Protein AF-A0AAU2B3M8-F1 (afdb_monomer_lite)

Sequence (130 aa):
MGVGSAQGLWGSGHFREAAGAAARAINAQAQAKLGRRDASEAKLLSDAFSTNAPTPGHPRLRLGADGGGDTFRNIHDGAGNLARGLFSAIRNPLAHEDEIELEENEALEYLAAFSILARWVDKATVEIST

pLDDT: mean 94.23, std 9.07, range [32.47, 98.5]

Radius of gyration: 15.53 Å; chains: 1; bounding box: 36×36×46 Å

Foldseek 3Di:
DDQDALVRCLVVQVLLSSLLNLLVVLLVLLCVLLVDDPDDQLVLLLQQLAPDAADASRKHFFLDDPPVDPVRHCVSNVLSVLRNCLVVVRNVCSVPPPPDDDDSVRSVVSSVSSVVSSVSSVNTDIGHDD

Structure (mmCIF, N/CA/C/O backbone):
data_AF-A0AAU2B3M8-F1
#
_entry.id   AF-A0AAU2B3M8-F1
#
loop_
_atom_site.group_PDB
_atom_site.id
_atom_site.type_symbol
_atom_site.label_atom_id
_atom_site.label_alt_id
_atom_site.label_comp_id
_atom_site.label_asym_id
_atom_site.label_entity_id
_atom_site.label_seq_id
_atom_site.pdbx_PDB_ins_code
_atom_site.Cartn_x
_atom_site.Cartn_y
_atom_site.Cartn_z
_atom_site.occupancy
_atom_site.B_iso_or_equiv
_atom_site.auth_seq_id
_atom_site.auth_comp_id
_atom_site.auth_asym_id
_atom_site.auth_atom_id
_atom_site.pdbx_PDB_model_num
ATOM 1 N N . MET A 1 1 ? -2.626 -21.529 -15.844 1.00 32.47 1 MET A N 1
ATOM 2 C CA . MET A 1 1 ? -1.344 -20.918 -16.247 1.00 32.47 1 MET A CA 1
ATOM 3 C C . MET A 1 1 ? -1.016 -19.872 -15.201 1.00 32.47 1 MET A C 1
ATOM 5 O O . MET A 1 1 ? -1.791 -18.939 -15.049 1.00 32.47 1 MET A O 1
ATOM 9 N N . GLY A 1 2 ? -0.016 -20.128 -14.358 1.00 44.97 2 GLY A N 1
ATOM 10 C CA . GLY A 1 2 ? 0.281 -19.264 -13.217 1.00 44.97 2 GLY A CA 1
ATOM 11 C C . GLY A 1 2 ? 0.935 -17.973 -13.689 1.00 44.97 2 GLY A C 1
ATOM 12 O O . GLY A 1 2 ? 1.947 -18.028 -14.379 1.00 44.97 2 GLY A O 1
ATOM 13 N N . VAL A 1 3 ? 0.364 -16.827 -13.320 1.00 52.66 3 VAL A N 1
ATOM 14 C CA . VAL A 1 3 ? 1.114 -15.567 -13.288 1.00 52.66 3 VAL A CA 1
ATOM 15 C C . VAL A 1 3 ? 2.364 -15.806 -12.441 1.00 52.66 3 VAL A C 1
ATOM 17 O O . VAL A 1 3 ? 2.250 -16.270 -11.305 1.00 52.66 3 VAL A O 1
ATOM 20 N N . GLY A 1 4 ? 3.549 -15.582 -13.014 1.00 62.56 4 GLY A N 1
ATOM 21 C CA . GLY A 1 4 ? 4.807 -15.732 -12.287 1.00 62.56 4 GLY A CA 1
ATOM 22 C C . GLY A 1 4 ? 4.781 -14.910 -10.998 1.00 62.56 4 GLY A C 1
ATOM 23 O O . GLY A 1 4 ? 4.170 -13.840 -10.945 1.00 62.56 4 GLY A O 1
ATOM 24 N N . SER A 1 5 ? 5.415 -15.410 -9.936 1.00 84.44 5 SER A N 1
ATOM 25 C CA . SER A 1 5 ? 5.625 -14.590 -8.741 1.00 84.44 5 SER A CA 1
ATOM 26 C C . SER A 1 5 ? 6.445 -13.352 -9.118 1.00 84.44 5 SER A C 1
ATOM 28 O O . SER A 1 5 ? 7.255 -13.411 -10.045 1.00 84.44 5 SER A O 1
ATOM 30 N N . ALA A 1 6 ? 6.275 -12.238 -8.396 1.00 90.12 6 ALA A N 1
ATOM 31 C CA . ALA A 1 6 ? 7.038 -11.012 -8.662 1.00 90.12 6 ALA A CA 1
ATOM 32 C C . ALA A 1 6 ? 8.555 -11.280 -8.729 1.00 90.12 6 ALA A C 1
ATOM 34 O O . ALA A 1 6 ? 9.238 -10.772 -9.609 1.00 90.12 6 ALA A O 1
ATOM 35 N N . GLN A 1 7 ? 9.060 -12.161 -7.861 1.00 91.25 7 GLN A N 1
ATOM 36 C CA . GLN A 1 7 ? 10.458 -12.594 -7.857 1.00 91.25 7 GLN A CA 1
ATOM 37 C C . GLN A 1 7 ? 10.853 -13.393 -9.109 1.00 91.25 7 GLN A C 1
ATOM 39 O O . GLN A 1 7 ? 11.949 -13.205 -9.629 1.00 91.25 7 GLN A O 1
ATOM 44 N N . GLY A 1 8 ? 9.986 -14.290 -9.590 1.00 93.25 8 GLY A N 1
ATOM 45 C CA . GLY A 1 8 ? 10.244 -15.050 -10.812 1.00 93.25 8 GLY A CA 1
ATOM 46 C C . GLY A 1 8 ? 10.327 -14.137 -12.033 1.00 93.25 8 GLY A C 1
ATOM 47 O O . GLY A 1 8 ? 11.281 -14.234 -12.793 1.00 93.25 8 GLY A O 1
ATOM 48 N N . LEU A 1 9 ? 9.371 -13.210 -12.158 1.00 95.31 9 LEU A N 1
ATOM 49 C CA . LEU A 1 9 ? 9.330 -12.209 -13.229 1.00 95.31 9 LEU A CA 1
ATOM 50 C C . LEU A 1 9 ? 10.571 -11.310 -13.208 1.00 95.31 9 LEU A C 1
ATOM 52 O O . LEU A 1 9 ? 11.195 -11.103 -14.248 1.00 95.31 9 LEU A O 1
ATOM 56 N N . TRP A 1 10 ? 10.976 -10.869 -12.013 1.00 95.88 10 TRP A N 1
ATOM 57 C CA . TRP A 1 10 ? 12.192 -10.085 -11.807 1.00 95.88 10 TRP A CA 1
ATOM 58 C C . TRP A 1 10 ? 13.438 -10.795 -12.335 1.00 95.88 10 TRP A C 1
ATOM 60 O O . TRP A 1 10 ? 14.181 -10.237 -13.134 1.00 95.88 10 TRP A O 1
ATOM 70 N N . GLY A 1 11 ? 13.652 -12.050 -11.925 1.00 95.44 11 GLY A N 1
ATOM 71 C CA . GLY A 1 11 ? 14.837 -12.818 -12.319 1.00 95.44 11 GLY A CA 1
ATOM 72 C C . GLY A 1 11 ? 14.945 -13.074 -13.826 1.00 95.44 11 GLY A C 1
ATOM 73 O O . GLY A 1 11 ? 16.030 -13.381 -14.311 1.00 95.44 11 GLY A O 1
ATOM 74 N N . SER A 1 12 ? 13.840 -12.940 -14.559 1.00 95.69 12 SER A N 1
ATOM 75 C CA . SER A 1 12 ? 13.773 -13.056 -16.020 1.00 95.69 12 SER A CA 1
ATOM 76 C C . SER A 1 12 ? 13.760 -11.716 -16.768 1.00 95.69 12 SER A C 1
ATOM 78 O O . SER A 1 12 ? 13.636 -11.724 -17.987 1.00 95.69 12 SER A O 1
ATOM 80 N N . GLY A 1 13 ? 13.875 -10.578 -16.075 1.00 95.06 13 GLY A N 1
ATOM 81 C CA . GLY A 1 13 ? 13.868 -9.246 -16.697 1.00 95.06 13 GLY A CA 1
ATOM 82 C C . GLY A 1 13 ? 12.478 -8.682 -17.024 1.00 95.06 13 GLY A C 1
ATOM 83 O O . GLY A 1 13 ? 12.378 -7.649 -17.672 1.00 95.06 13 GLY A O 1
ATOM 84 N N . HIS A 1 14 ? 11.395 -9.321 -16.568 1.00 95.69 14 HIS A N 1
ATOM 85 C CA . HIS A 1 14 ? 10.014 -8.851 -16.757 1.00 95.69 14 HIS A CA 1
ATOM 86 C C . HIS A 1 14 ? 9.634 -7.838 -15.668 1.00 95.69 14 HIS A C 1
ATOM 88 O O . HIS A 1 14 ? 8.837 -8.119 -14.765 1.00 95.69 14 HIS A O 1
ATOM 94 N N . PHE A 1 15 ? 10.290 -6.678 -15.686 1.00 96.75 15 PHE A N 1
ATOM 95 C CA . PHE A 1 15 ? 10.257 -5.708 -14.591 1.00 96.75 15 PHE A CA 1
ATOM 96 C C . PHE A 1 15 ? 8.884 -5.049 -14.391 1.00 96.75 15 PHE A C 1
ATOM 98 O O . PHE A 1 15 ? 8.411 -4.950 -13.251 1.00 96.75 15 PHE A O 1
ATOM 105 N N . ARG A 1 16 ? 8.192 -4.681 -15.479 1.00 96.31 16 ARG A N 1
ATOM 106 C CA . ARG A 1 16 ? 6.805 -4.182 -15.434 1.00 96.31 16 ARG A CA 1
ATOM 107 C C . ARG A 1 16 ? 5.876 -5.193 -14.780 1.00 96.31 16 ARG A C 1
ATOM 109 O O . ARG A 1 16 ? 5.120 -4.859 -13.863 1.00 96.31 16 ARG A O 1
ATOM 116 N N . GLU A 1 17 ? 5.931 -6.441 -15.223 1.00 95.38 17 GLU A N 1
ATOM 117 C CA . GLU A 1 17 ? 5.076 -7.498 -14.708 1.00 95.38 17 GLU A CA 1
ATOM 118 C C . GLU A 1 17 ? 5.419 -7.825 -13.256 1.00 95.38 17 GLU A C 1
ATOM 120 O O . GLU A 1 17 ? 4.504 -8.072 -12.469 1.00 95.38 17 GLU A O 1
ATOM 125 N N . ALA A 1 18 ? 6.698 -7.776 -12.873 1.00 96.12 18 ALA A N 1
ATOM 126 C CA . ALA A 1 18 ? 7.134 -7.955 -11.493 1.00 96.12 18 ALA A CA 1
ATOM 127 C C . ALA A 1 18 ? 6.544 -6.877 -10.568 1.00 96.12 18 ALA A C 1
ATOM 129 O O . ALA A 1 18 ? 5.943 -7.215 -9.541 1.00 96.12 18 ALA A O 1
ATOM 130 N N . ALA A 1 19 ? 6.633 -5.597 -10.949 1.00 96.56 19 ALA A N 1
ATOM 131 C CA . ALA A 1 19 ? 6.037 -4.488 -10.201 1.00 96.56 19 ALA A CA 1
ATOM 132 C C . ALA A 1 19 ? 4.504 -4.613 -10.123 1.00 96.56 19 ALA A C 1
ATOM 134 O O . ALA A 1 19 ? 3.909 -4.502 -9.045 1.00 96.56 19 ALA A O 1
ATOM 135 N N . GLY A 1 20 ? 3.852 -4.944 -11.243 1.00 96.00 20 GLY A N 1
ATOM 136 C CA . GLY A 1 20 ? 2.412 -5.194 -11.287 1.00 96.00 20 GLY A CA 1
ATOM 137 C C . GLY A 1 20 ? 1.981 -6.385 -10.420 1.00 96.00 20 GLY A C 1
ATOM 138 O O . GLY A 1 20 ? 0.953 -6.328 -9.740 1.00 96.00 20 GLY A O 1
ATOM 139 N N . ALA A 1 21 ? 2.757 -7.469 -10.403 1.00 95.69 21 ALA A N 1
ATOM 140 C CA . ALA A 1 21 ? 2.513 -8.634 -9.557 1.00 95.69 21 ALA A CA 1
ATOM 141 C C . ALA A 1 21 ? 2.659 -8.294 -8.067 1.00 95.69 21 ALA A C 1
ATOM 143 O O . ALA A 1 21 ? 1.807 -8.695 -7.270 1.00 95.69 21 ALA A O 1
ATOM 144 N N . ALA A 1 22 ? 3.670 -7.504 -7.692 1.00 96.06 22 ALA A N 1
ATOM 145 C CA . ALA A 1 22 ? 3.848 -7.030 -6.320 1.00 96.06 22 ALA A CA 1
ATOM 146 C C . ALA A 1 22 ? 2.654 -6.182 -5.851 1.00 96.06 22 ALA A C 1
ATOM 148 O O . ALA A 1 22 ? 2.090 -6.440 -4.786 1.00 96.06 22 ALA A O 1
ATOM 149 N N . ALA A 1 23 ? 2.195 -5.235 -6.674 1.00 96.56 23 ALA A N 1
ATOM 150 C CA . ALA A 1 23 ? 1.042 -4.400 -6.349 1.00 96.56 23 ALA A CA 1
ATOM 151 C C . ALA A 1 23 ? -0.242 -5.227 -6.130 1.00 96.56 23 ALA A C 1
ATOM 153 O O . ALA A 1 23 ? -0.988 -4.997 -5.173 1.00 96.56 23 ALA A O 1
ATOM 154 N N . ARG A 1 24 ? -0.484 -6.239 -6.979 1.00 96.00 24 ARG A N 1
ATOM 155 C CA . ARG A 1 24 ? -1.616 -7.174 -6.827 1.00 96.00 24 ARG A CA 1
ATOM 156 C C . ARG A 1 24 ? -1.506 -7.998 -5.543 1.00 96.00 24 ARG A C 1
ATOM 158 O O . ARG A 1 24 ? -2.510 -8.167 -4.852 1.00 96.00 24 ARG A O 1
ATOM 165 N N . ALA A 1 25 ? -0.309 -8.475 -5.205 1.00 96.19 25 ALA A N 1
ATOM 166 C CA . ALA A 1 25 ? -0.071 -9.239 -3.982 1.00 96.19 25 ALA A CA 1
ATOM 167 C C . ALA A 1 25 ? -0.350 -8.407 -2.718 1.00 96.19 25 ALA A C 1
ATOM 169 O O . ALA A 1 25 ? -1.002 -8.895 -1.797 1.00 96.19 25 ALA A O 1
ATOM 170 N N . ILE A 1 26 ? 0.056 -7.134 -2.699 1.00 97.00 26 ILE A N 1
ATOM 171 C CA . ILE A 1 26 ? -0.193 -6.223 -1.569 1.00 97.00 26 ILE A CA 1
ATOM 172 C C . ILE A 1 26 ? -1.684 -5.937 -1.405 1.00 97.00 26 ILE A C 1
ATOM 174 O O . ILE A 1 26 ? -2.197 -5.950 -0.286 1.00 97.00 26 ILE A O 1
ATOM 178 N N . ASN A 1 27 ? -2.410 -5.729 -2.506 1.00 97.12 27 ASN A N 1
ATOM 179 C CA . ASN A 1 27 ? -3.860 -5.598 -2.423 1.00 97.12 27 ASN A CA 1
ATOM 180 C C . ASN A 1 27 ? -4.507 -6.878 -1.875 1.00 97.12 27 ASN A C 1
ATOM 182 O O . ASN A 1 27 ? -5.343 -6.805 -0.980 1.00 97.12 27 ASN A O 1
ATOM 186 N N . ALA A 1 28 ? -4.092 -8.055 -2.351 1.00 97.06 28 ALA A N 1
ATOM 187 C CA . ALA A 1 28 ? -4.607 -9.324 -1.842 1.00 97.06 28 ALA A CA 1
ATOM 188 C C . ALA A 1 28 ? -4.331 -9.500 -0.336 1.00 97.06 28 ALA A C 1
ATOM 190 O O . ALA A 1 28 ? -5.217 -9.938 0.399 1.00 97.06 28 ALA A O 1
ATOM 191 N N . GLN A 1 29 ? -3.146 -9.101 0.136 1.00 97.62 29 GLN A N 1
ATOM 192 C CA . GLN A 1 29 ? -2.798 -9.069 1.558 1.00 97.62 29 GLN A CA 1
ATOM 193 C C . GLN A 1 29 ? -3.734 -8.136 2.342 1.00 97.62 29 GLN A C 1
ATOM 195 O O . GLN A 1 29 ? -4.278 -8.538 3.370 1.00 97.62 29 GLN A O 1
ATOM 200 N N . ALA A 1 30 ? -3.960 -6.914 1.851 1.00 98.12 30 ALA A N 1
ATOM 201 C CA . ALA A 1 30 ? -4.851 -5.951 2.492 1.00 98.12 30 ALA A CA 1
ATOM 202 C C . ALA A 1 30 ? -6.300 -6.455 2.546 1.00 98.12 30 ALA A C 1
ATOM 204 O O . ALA A 1 30 ? -6.928 -6.420 3.602 1.00 98.12 30 ALA A O 1
ATOM 205 N N . GLN A 1 31 ? -6.814 -6.985 1.436 1.00 98.38 31 GLN A N 1
ATOM 206 C CA . GLN A 1 31 ? -8.150 -7.574 1.346 1.00 98.38 31 GLN A CA 1
ATOM 207 C C . GLN A 1 31 ? -8.330 -8.741 2.318 1.00 98.38 31 GLN A C 1
ATOM 209 O O . GLN A 1 31 ? -9.349 -8.820 3.005 1.00 98.38 31 GLN A O 1
ATOM 214 N N . ALA A 1 32 ? -7.342 -9.638 2.400 1.00 98.25 32 ALA A N 1
ATOM 215 C CA . ALA A 1 32 ? -7.361 -10.751 3.342 1.00 98.25 32 ALA A CA 1
ATOM 216 C C . ALA A 1 32 ? -7.369 -10.253 4.793 1.00 98.25 32 ALA A C 1
ATOM 218 O O . ALA A 1 32 ? -8.163 -10.732 5.597 1.00 98.25 32 ALA A O 1
ATOM 219 N N . LYS A 1 33 ? -6.537 -9.255 5.105 1.00 98.12 33 LYS A N 1
ATOM 220 C CA . LYS A 1 33 ? -6.423 -8.685 6.449 1.00 98.12 33 LYS A CA 1
ATOM 221 C C . LYS A 1 33 ? -7.676 -7.925 6.892 1.00 98.12 33 LYS A C 1
ATOM 223 O O . LYS A 1 33 ? -8.039 -7.979 8.060 1.00 98.12 33 LYS A O 1
ATOM 228 N N . LEU A 1 34 ? -8.335 -7.236 5.965 1.00 98.19 34 LEU A N 1
ATOM 229 C CA . LEU A 1 34 ? -9.552 -6.460 6.220 1.00 98.19 34 LEU A CA 1
ATOM 230 C C . LEU A 1 34 ? -10.834 -7.289 6.089 1.00 98.19 34 LEU A C 1
ATOM 232 O O . LEU A 1 34 ? -11.901 -6.814 6.461 1.00 98.19 34 LEU A O 1
ATOM 236 N N . GLY A 1 35 ? -10.762 -8.489 5.508 1.00 97.56 35 GLY 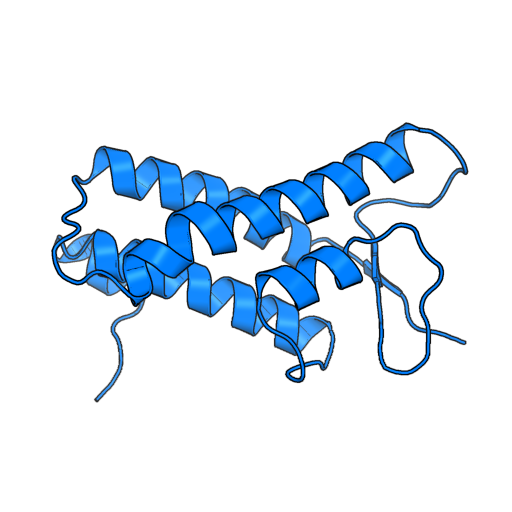A N 1
ATOM 237 C CA . GLY A 1 35 ? -11.950 -9.267 5.154 1.00 97.56 35 GLY A CA 1
ATOM 238 C C . GLY A 1 35 ? -12.829 -8.587 4.096 1.00 97.56 35 GLY A C 1
ATOM 239 O O . GLY A 1 35 ? -14.031 -8.829 4.056 1.00 97.56 35 GLY A O 1
ATOM 240 N N . ARG A 1 36 ? -12.251 -7.732 3.240 1.00 97.12 36 ARG A N 1
ATOM 241 C CA . ARG A 1 36 ? -12.982 -6.903 2.267 1.00 97.12 36 ARG A CA 1
ATOM 242 C C . ARG A 1 36 ? -12.498 -7.107 0.844 1.00 97.12 36 ARG A C 1
ATOM 244 O O . ARG A 1 36 ? -11.301 -7.207 0.609 1.00 97.12 36 ARG A O 1
ATOM 251 N N . ARG A 1 37 ? -13.432 -7.123 -0.111 1.00 96.94 37 ARG A N 1
ATOM 252 C CA . ARG A 1 37 ? -13.168 -7.224 -1.566 1.00 96.94 37 ARG A CA 1
ATOM 253 C C . ARG A 1 37 ? -14.125 -6.375 -2.412 1.00 96.94 37 ARG A C 1
ATOM 255 O O . ARG A 1 37 ? -14.201 -6.540 -3.621 1.00 96.94 37 ARG A O 1
ATOM 262 N N . ASP A 1 38 ? -14.868 -5.487 -1.769 1.00 96.12 38 ASP A N 1
ATOM 263 C CA . ASP A 1 38 ? -15.978 -4.706 -2.323 1.00 96.12 38 ASP A CA 1
ATOM 264 C C . ASP A 1 38 ? -15.553 -3.332 -2.874 1.00 96.12 38 ASP A C 1
ATOM 266 O O . ASP A 1 38 ? -16.384 -2.562 -3.352 1.00 96.12 38 ASP A O 1
ATOM 270 N N . ALA A 1 39 ? -14.259 -3.006 -2.815 1.00 95.44 39 ALA A N 1
ATOM 271 C CA . ALA A 1 39 ? -13.715 -1.725 -3.245 1.00 95.44 39 ALA A CA 1
ATOM 272 C C . ALA A 1 39 ? -12.448 -1.898 -4.094 1.00 95.44 39 ALA A C 1
ATOM 274 O O . ALA A 1 39 ? -11.711 -2.875 -3.945 1.00 95.44 39 ALA A O 1
ATOM 275 N N . SER A 1 40 ? -12.184 -0.911 -4.958 1.00 93.94 40 SER A N 1
ATOM 276 C CA . SER A 1 40 ? -10.899 -0.790 -5.653 1.00 93.94 40 SER A CA 1
ATOM 277 C C . SER A 1 40 ? -9.759 -0.591 -4.658 1.00 93.94 40 SER A C 1
ATOM 279 O O . SER A 1 40 ? -9.978 -0.112 -3.547 1.00 93.94 40 SER A O 1
ATOM 281 N N . GLU A 1 41 ? -8.533 -0.907 -5.060 1.00 94.81 41 GLU A N 1
ATOM 282 C CA . GLU A 1 41 ? -7.356 -0.914 -4.185 1.00 94.81 41 GLU A CA 1
ATOM 283 C C . GLU A 1 41 ? -7.117 0.442 -3.519 1.00 94.81 41 GLU A C 1
ATOM 285 O O . GLU A 1 41 ? -6.961 0.530 -2.300 1.00 94.81 41 GLU A O 1
ATOM 290 N N . ALA A 1 42 ? -7.174 1.512 -4.318 1.00 93.06 42 ALA A N 1
ATOM 291 C CA . ALA A 1 42 ? -7.034 2.876 -3.827 1.00 93.06 42 ALA A CA 1
ATOM 292 C C . ALA A 1 42 ? -8.133 3.221 -2.810 1.00 93.06 42 ALA A C 1
ATOM 294 O O . ALA A 1 42 ? -7.839 3.748 -1.741 1.00 93.06 42 ALA A O 1
ATOM 295 N N . LYS A 1 43 ? -9.398 2.888 -3.105 1.00 95.44 43 LYS A N 1
ATOM 296 C CA . LYS A 1 43 ? -10.522 3.191 -2.207 1.00 95.44 43 LYS A CA 1
ATOM 297 C C . LYS A 1 43 ? -10.462 2.361 -0.925 1.00 95.44 43 LYS A C 1
ATOM 299 O O . LYS A 1 43 ? -10.695 2.906 0.149 1.00 95.44 43 LYS A O 1
ATOM 304 N N . LEU A 1 44 ? -10.131 1.075 -1.037 1.00 98.00 44 LEU A N 1
ATOM 305 C CA . LEU A 1 44 ? -10.001 0.152 0.086 1.00 98.00 44 LEU A CA 1
ATOM 306 C C . LEU A 1 44 ? -8.937 0.636 1.067 1.00 98.00 44 LEU A C 1
ATOM 308 O O . LEU A 1 44 ? -9.216 0.750 2.254 1.00 98.00 44 LEU A O 1
ATOM 312 N N . LEU A 1 45 ? -7.731 0.937 0.582 1.00 97.56 45 LEU A N 1
ATOM 313 C CA . LEU A 1 45 ? -6.617 1.304 1.453 1.00 97.56 45 LEU A CA 1
ATOM 314 C C . LEU A 1 45 ? -6.737 2.729 1.998 1.00 97.56 45 LEU A C 1
ATOM 316 O O . LEU A 1 45 ? -6.381 2.947 3.153 1.00 97.56 45 LEU A O 1
ATOM 320 N N . SER A 1 46 ? -7.285 3.684 1.236 1.00 96.31 46 SER A N 1
ATOM 321 C CA . SER A 1 46 ? -7.582 5.018 1.779 1.00 96.31 46 SER A CA 1
ATOM 322 C C . SER A 1 46 ? -8.639 4.971 2.889 1.00 96.31 46 SER A C 1
ATOM 324 O O . SER A 1 46 ? -8.487 5.652 3.898 1.00 96.31 46 SER A O 1
ATOM 326 N N . ASP A 1 47 ? -9.687 4.154 2.742 1.00 97.75 47 ASP A N 1
ATOM 327 C CA . ASP A 1 47 ? -10.696 3.953 3.792 1.00 97.75 47 ASP A CA 1
ATOM 328 C C . ASP A 1 47 ? -10.128 3.182 4.994 1.00 97.75 47 ASP A C 1
ATOM 330 O O . ASP A 1 47 ? -10.385 3.530 6.147 1.00 97.75 47 ASP A O 1
ATOM 334 N N . ALA A 1 48 ? -9.308 2.162 4.740 1.00 98.44 48 ALA A N 1
ATOM 335 C CA . ALA A 1 48 ? -8.704 1.356 5.790 1.00 98.44 48 ALA A CA 1
ATOM 336 C C . ALA A 1 48 ? -7.718 2.161 6.648 1.00 98.44 48 ALA A C 1
ATOM 338 O O . ALA A 1 48 ? -7.735 2.025 7.866 1.00 98.44 48 ALA A O 1
ATOM 339 N N . PHE A 1 49 ? -6.889 3.024 6.055 1.00 98.44 49 PHE A N 1
ATOM 340 C CA . PHE A 1 49 ? -5.967 3.873 6.817 1.00 98.44 49 PHE A CA 1
ATOM 341 C C . PHE A 1 49 ? -6.617 5.129 7.407 1.00 98.44 49 PHE A C 1
ATOM 343 O O . PHE A 1 49 ? -5.946 5.848 8.133 1.00 98.44 49 PHE A O 1
ATOM 350 N N . SER A 1 50 ? -7.897 5.409 7.148 1.00 96.81 50 SER A N 1
ATOM 351 C CA . SER A 1 50 ? -8.569 6.589 7.702 1.00 96.81 50 SER A CA 1
ATOM 352 C C . SER A 1 50 ? -8.530 6.627 9.236 1.00 96.81 50 SER A C 1
ATOM 354 O O . SER A 1 50 ? -8.699 5.612 9.913 1.00 96.81 50 SER A O 1
ATOM 356 N N . THR A 1 51 ? -8.390 7.826 9.803 1.00 95.88 51 THR A N 1
ATOM 357 C CA . THR A 1 51 ? -8.505 8.070 11.251 1.00 95.88 51 THR A CA 1
ATOM 358 C C . THR A 1 51 ? -9.936 8.015 11.781 1.00 95.88 51 THR A C 1
ATOM 360 O O . THR A 1 51 ? -10.129 7.959 12.991 1.00 95.88 51 THR A O 1
ATOM 363 N N . ASN A 1 52 ? -10.940 7.945 10.904 1.00 95.25 52 ASN A N 1
ATOM 364 C CA . ASN A 1 52 ? -12.333 7.770 11.300 1.00 95.25 52 ASN A CA 1
ATOM 365 C C . ASN A 1 52 ? -12.521 6.502 12.147 1.00 95.25 52 ASN A C 1
ATOM 367 O O . ASN A 1 52 ? -11.829 5.494 11.954 1.00 95.25 52 ASN A O 1
ATOM 371 N N . ALA A 1 53 ? -13.518 6.524 13.032 1.00 95.31 53 ALA A N 1
ATOM 372 C CA . ALA A 1 53 ? -13.947 5.326 13.743 1.00 95.31 53 ALA A CA 1
ATOM 373 C C . ALA A 1 53 ? -14.320 4.206 12.741 1.00 95.31 53 ALA A C 1
ATOM 375 O O . ALA A 1 53 ? -14.811 4.497 11.635 1.00 95.31 53 ALA A O 1
ATOM 376 N N . PRO A 1 54 ? -14.061 2.930 13.071 1.00 97.44 54 PRO A N 1
ATOM 377 C CA . PRO A 1 54 ? -14.535 1.821 12.256 1.00 97.44 54 PRO A CA 1
ATOM 378 C C . PRO A 1 54 ? -16.068 1.803 12.230 1.00 97.44 54 PRO A C 1
ATOM 380 O O . PRO A 1 54 ? -16.731 2.090 13.227 1.00 97.44 54 PRO A O 1
ATOM 383 N N . THR A 1 55 ? -16.637 1.449 11.083 1.00 97.44 55 THR A N 1
ATOM 384 C CA . THR A 1 55 ? -18.083 1.227 10.917 1.00 97.44 55 THR A CA 1
ATOM 385 C C . THR A 1 55 ? -18.326 -0.209 10.440 1.00 97.44 55 THR A C 1
ATOM 387 O O . THR A 1 55 ? -17.377 -0.857 9.986 1.00 97.44 55 THR A O 1
ATOM 390 N N . PRO A 1 56 ? -19.555 -0.753 10.539 1.00 96.81 56 PRO A N 1
ATOM 391 C CA . PRO A 1 56 ? -19.829 -2.123 10.109 1.00 96.81 56 PRO A CA 1
ATOM 392 C C . PRO A 1 56 ? -19.385 -2.370 8.664 1.00 96.81 56 PRO A C 1
ATOM 394 O O . PRO A 1 56 ? -19.773 -1.640 7.756 1.00 96.81 56 PRO A O 1
ATOM 397 N N . GLY A 1 57 ? -18.547 -3.388 8.457 1.00 96.19 57 GLY A N 1
ATOM 398 C CA . GLY A 1 57 ? -17.969 -3.703 7.145 1.00 96.19 57 GLY A CA 1
ATOM 399 C C . GLY A 1 57 ? -16.803 -2.806 6.711 1.00 96.19 57 GLY A C 1
ATOM 400 O O . GLY A 1 57 ? -16.281 -3.003 5.622 1.00 96.19 57 GLY A O 1
ATOM 401 N N . HIS A 1 58 ? -16.356 -1.866 7.549 1.00 97.75 58 HIS A N 1
ATOM 402 C CA . HIS A 1 58 ? -15.254 -0.936 7.283 1.00 97.75 58 HIS A CA 1
ATOM 403 C C . HIS A 1 58 ? -14.239 -0.920 8.446 1.00 97.75 58 HIS A C 1
ATOM 405 O O . HIS A 1 58 ? -14.181 0.047 9.215 1.00 97.75 58 HIS A O 1
ATOM 411 N N . PRO A 1 59 ? -13.438 -1.992 8.601 1.00 98.25 59 PRO A N 1
ATOM 412 C CA . PRO A 1 59 ? -12.346 -2.015 9.564 1.00 98.25 59 PRO A CA 1
ATOM 413 C C . PRO A 1 59 ? -11.242 -1.007 9.225 1.00 98.25 59 PRO A C 1
ATOM 415 O O . PRO A 1 59 ? -11.065 -0.621 8.066 1.00 98.25 59 PRO A O 1
ATOM 418 N N . ARG A 1 60 ? -10.462 -0.625 10.241 1.00 98.25 60 ARG A N 1
ATOM 419 C CA . ARG A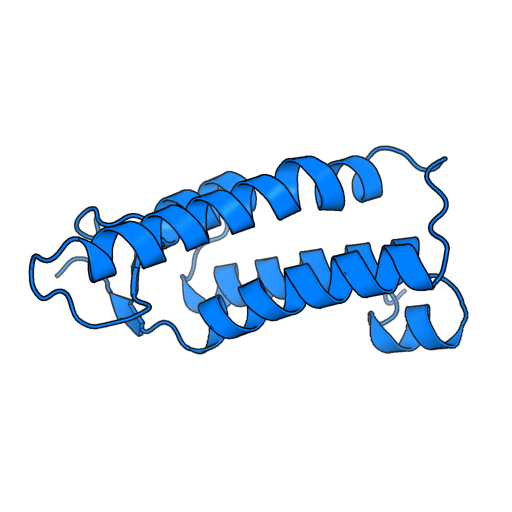 1 60 ? -9.315 0.285 10.117 1.00 98.25 60 ARG A CA 1
ATOM 420 C C . ARG A 1 60 ? -7.993 -0.442 10.315 1.00 98.25 60 ARG A C 1
ATOM 422 O O . ARG A 1 60 ? -7.888 -1.345 11.138 1.00 98.25 60 ARG A O 1
ATOM 429 N N . LEU A 1 61 ? -6.977 -0.011 9.577 1.00 98.50 61 LEU A N 1
ATOM 430 C CA . LEU A 1 61 ? -5.578 -0.361 9.780 1.00 98.50 61 LEU A CA 1
ATOM 431 C C . LEU A 1 61 ? -4.931 0.718 10.644 1.00 98.50 61 LEU A C 1
ATOM 433 O O . LEU A 1 61 ? -4.764 1.854 10.200 1.00 98.50 61 LEU A O 1
ATOM 437 N N . ARG A 1 62 ? -4.546 0.350 11.868 1.00 97.88 62 ARG A N 1
ATOM 438 C CA . ARG A 1 62 ? -3.882 1.236 12.825 1.00 97.88 62 ARG A CA 1
ATOM 439 C C . ARG A 1 62 ? -2.374 1.016 12.854 1.00 97.88 62 ARG A C 1
ATOM 441 O O . ARG A 1 62 ? -1.914 -0.050 13.251 1.00 97.88 62 ARG A O 1
ATOM 448 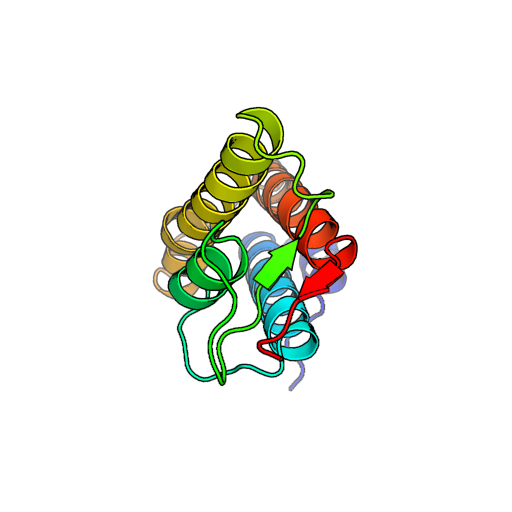N N . LEU A 1 63 ? -1.601 2.030 12.465 1.00 97.06 63 LEU A N 1
ATOM 449 C CA . LEU A 1 63 ? -0.127 2.025 12.466 1.00 97.06 63 LEU A CA 1
ATOM 450 C C . LEU A 1 63 ? 0.496 2.430 13.812 1.00 97.06 63 LEU A C 1
ATOM 452 O O . LEU A 1 63 ? 1.714 2.396 13.970 1.00 97.06 63 LEU A O 1
ATOM 456 N N . GLY A 1 64 ? -0.334 2.805 14.780 1.00 93.94 64 GLY A N 1
ATOM 457 C CA . GLY A 1 64 ? 0.053 3.173 16.135 1.00 93.94 64 GLY A CA 1
ATOM 458 C C . GLY A 1 64 ? -1.187 3.374 17.003 1.00 93.94 64 GLY A C 1
ATOM 459 O O . GLY A 1 64 ? -2.307 3.360 16.492 1.00 93.94 64 GLY A O 1
ATOM 460 N N . ALA A 1 65 ? -0.984 3.551 18.307 1.00 91.00 65 ALA A N 1
ATOM 461 C CA . ALA A 1 65 ? -2.070 3.863 19.230 1.00 91.00 65 ALA A CA 1
ATOM 462 C C . ALA A 1 65 ? -2.612 5.279 18.982 1.00 91.00 65 ALA A C 1
ATOM 464 O O . ALA A 1 65 ? -1.842 6.201 18.695 1.00 91.00 65 ALA A O 1
ATOM 465 N N . ASP A 1 66 ? -3.926 5.446 19.126 1.00 89.62 66 ASP A N 1
ATOM 466 C CA . ASP A 1 66 ? -4.547 6.765 19.093 1.00 89.62 66 ASP A CA 1
ATOM 467 C C . ASP A 1 66 ? -4.319 7.481 20.431 1.00 89.62 66 ASP A C 1
ATOM 469 O O . ASP A 1 66 ? -4.902 7.138 21.458 1.00 89.62 66 ASP A O 1
ATOM 473 N N . GLY A 1 67 ? -3.409 8.453 20.414 1.00 86.62 67 GLY A N 1
ATOM 474 C CA . GLY A 1 67 ? -3.144 9.351 21.538 1.00 86.62 67 GLY A CA 1
ATOM 475 C C . GLY A 1 67 ? -3.798 10.726 21.387 1.00 86.62 67 GLY A C 1
ATOM 476 O O . GLY A 1 67 ? -3.422 11.639 22.117 1.00 86.62 67 GLY A O 1
ATOM 477 N N . GLY A 1 68 ? -4.687 10.920 20.403 1.00 85.38 68 GLY A N 1
ATOM 478 C CA . GLY A 1 68 ? -5.321 12.210 20.101 1.00 85.38 68 GLY A CA 1
ATOM 479 C C . GLY A 1 68 ? -4.389 13.267 19.490 1.00 85.38 68 GLY A C 1
ATOM 480 O O . GLY A 1 68 ? -4.766 14.431 19.384 1.00 85.38 68 GLY A O 1
ATOM 481 N N . GLY A 1 69 ? -3.165 12.889 19.109 1.00 90.56 69 GLY A N 1
ATOM 482 C CA . GLY A 1 69 ? -2.140 13.801 18.596 1.00 90.56 69 GLY A CA 1
ATOM 483 C C . GLY A 1 69 ? -1.986 13.787 17.072 1.00 90.56 69 GLY A C 1
ATOM 484 O O . GLY A 1 69 ? -2.316 12.811 16.395 1.00 90.56 69 GLY A O 1
ATOM 485 N N . ASP A 1 70 ? -1.379 14.848 16.535 1.00 94.62 70 ASP A N 1
ATOM 486 C CA . ASP A 1 70 ? -1.129 15.012 15.095 1.00 94.62 70 ASP A CA 1
ATOM 487 C C . ASP A 1 70 ? -0.306 13.873 14.484 1.00 94.62 70 ASP A C 1
ATOM 489 O O . ASP A 1 70 ? -0.515 13.519 13.328 1.00 94.62 70 ASP A O 1
ATOM 493 N N . THR A 1 71 ? 0.598 13.255 15.248 1.00 93.88 71 THR A N 1
ATOM 494 C CA . THR A 1 71 ? 1.415 12.128 14.772 1.00 93.88 71 THR A CA 1
ATOM 495 C C . THR A 1 71 ? 0.563 10.941 14.337 1.00 93.88 71 THR A C 1
ATOM 497 O O . THR A 1 71 ? 0.822 10.366 13.280 1.00 93.88 71 THR A O 1
ATOM 500 N N . PHE A 1 72 ? -0.466 10.586 15.118 1.00 95.25 72 PHE A N 1
ATOM 501 C CA . PHE A 1 72 ? -1.386 9.511 14.748 1.00 95.25 72 PHE A CA 1
ATOM 502 C C . PHE A 1 72 ? -2.066 9.862 13.428 1.00 95.25 72 PHE A C 1
ATOM 504 O O . PHE A 1 72 ? -1.994 9.089 12.475 1.00 95.25 72 PHE A O 1
ATOM 511 N N . ARG A 1 73 ? -2.636 11.065 13.335 1.00 95.94 73 ARG A N 1
ATOM 512 C CA . ARG A 1 73 ? -3.361 11.504 12.144 1.00 95.94 73 ARG A CA 1
ATOM 513 C C . ARG A 1 73 ? -2.470 11.553 10.900 1.00 95.94 73 ARG A C 1
ATOM 515 O O . ARG A 1 73 ? -2.801 10.945 9.891 1.00 95.94 73 ARG A O 1
ATOM 522 N N . ASN A 1 74 ? -1.289 12.160 11.003 1.00 96.81 74 ASN A N 1
ATOM 523 C CA . ASN A 1 74 ? -0.360 12.335 9.887 1.00 96.81 74 ASN A CA 1
ATOM 524 C C . ASN A 1 74 ? 0.168 11.005 9.329 1.00 96.81 74 ASN A C 1
ATOM 526 O O . ASN A 1 74 ? 0.288 10.862 8.114 1.00 96.81 74 ASN A O 1
ATOM 530 N N . ILE A 1 75 ? 0.481 10.027 10.188 1.00 96.88 75 ILE A N 1
ATOM 531 C CA . ILE A 1 75 ? 0.967 8.713 9.732 1.00 96.88 75 ILE A CA 1
ATOM 532 C C . ILE A 1 75 ? -0.127 7.972 8.954 1.00 96.88 75 ILE A C 1
ATOM 534 O O . ILE A 1 75 ? 0.151 7.370 7.919 1.00 96.88 75 ILE A O 1
ATOM 538 N N . HIS A 1 76 ? -1.368 8.039 9.431 1.00 98.00 76 HIS A N 1
ATOM 539 C CA . HIS A 1 76 ? -2.519 7.383 8.815 1.00 98.00 76 HIS A CA 1
ATOM 540 C C . HIS A 1 76 ? -2.942 8.062 7.508 1.00 98.00 76 HIS A C 1
ATOM 542 O O . HIS A 1 76 ? -3.057 7.397 6.477 1.00 98.00 76 HIS A O 1
ATOM 548 N N . ASP A 1 77 ? -3.060 9.391 7.513 1.00 96.81 77 ASP A N 1
ATOM 549 C CA . ASP A 1 77 ? -3.361 10.177 6.315 1.00 96.81 77 ASP A CA 1
ATOM 550 C C . ASP A 1 77 ? -2.264 9.986 5.255 1.00 96.81 77 ASP A C 1
ATOM 552 O O . ASP A 1 77 ? -2.550 9.747 4.080 1.00 96.81 77 ASP A O 1
ATOM 556 N N . GLY A 1 78 ? -0.993 10.015 5.670 1.00 97.75 78 GLY A N 1
ATOM 557 C CA . GLY A 1 78 ? 0.155 9.747 4.806 1.00 97.75 78 GLY A CA 1
ATOM 558 C C . GLY A 1 78 ? 0.129 8.341 4.205 1.00 97.75 78 GLY A C 1
ATOM 559 O O . GLY A 1 78 ? 0.351 8.191 3.004 1.00 97.75 78 GLY A O 1
ATOM 560 N N . ALA A 1 79 ? -0.200 7.318 4.998 1.00 98.12 79 ALA A N 1
ATOM 561 C CA . ALA A 1 79 ? -0.324 5.947 4.512 1.00 98.12 79 ALA A CA 1
ATOM 562 C C . ALA A 1 79 ? -1.457 5.790 3.489 1.00 98.12 79 ALA A C 1
ATOM 564 O O . ALA A 1 79 ? -1.252 5.193 2.429 1.00 98.12 79 ALA A O 1
ATOM 565 N N . GLY A 1 80 ? -2.623 6.381 3.762 1.00 98.06 80 GLY A N 1
ATOM 566 C CA . GLY A 1 80 ? -3.749 6.402 2.831 1.00 98.06 80 GLY A CA 1
ATOM 567 C C . GLY A 1 80 ? -3.428 7.134 1.524 1.00 98.06 80 GLY A C 1
ATOM 568 O O . GLY A 1 80 ? -3.785 6.649 0.447 1.00 98.06 80 GLY A O 1
ATOM 569 N N . ASN A 1 81 ? -2.714 8.262 1.601 1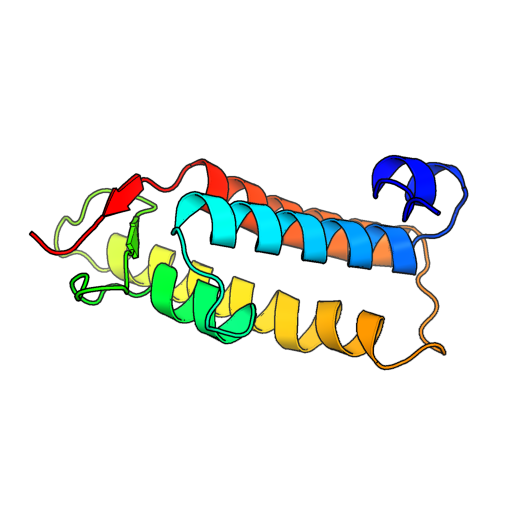.00 97.94 81 ASN A N 1
ATOM 570 C CA . ASN A 1 81 ? -2.281 9.041 0.439 1.00 97.94 81 ASN A CA 1
ATOM 571 C C . ASN A 1 81 ? -1.223 8.310 -0.392 1.00 97.94 81 ASN A C 1
ATOM 573 O O . ASN A 1 81 ? -1.347 8.267 -1.617 1.00 97.94 81 ASN A O 1
ATOM 577 N N . LEU A 1 82 ? -0.224 7.696 0.253 1.00 97.88 82 LEU A N 1
ATOM 578 C CA . LEU A 1 82 ? 0.771 6.877 -0.438 1.00 97.88 82 LEU A CA 1
ATOM 579 C C . LEU A 1 82 ? 0.086 5.714 -1.153 1.00 97.88 82 LEU A C 1
ATOM 581 O O . LEU A 1 82 ? 0.309 5.523 -2.343 1.00 97.88 82 LEU A O 1
ATOM 585 N N . ALA A 1 83 ? -0.789 4.975 -0.464 1.00 98.06 83 ALA A N 1
ATOM 586 C CA . ALA A 1 83 ? -1.519 3.867 -1.070 1.00 98.06 83 ALA A CA 1
ATOM 587 C C . ALA A 1 83 ? -2.318 4.327 -2.295 1.00 98.06 83 ALA A C 1
ATOM 589 O O . ALA A 1 83 ? -2.204 3.732 -3.366 1.00 98.06 83 ALA A O 1
ATOM 590 N N . ARG A 1 84 ? -3.070 5.426 -2.166 1.00 97.19 84 ARG A N 1
ATOM 591 C CA . ARG A 1 84 ? -3.809 6.008 -3.287 1.00 97.19 84 ARG A CA 1
ATOM 592 C C . ARG A 1 84 ? -2.884 6.318 -4.459 1.00 97.19 84 ARG A C 1
ATOM 594 O O . ARG A 1 84 ? -3.186 5.870 -5.558 1.00 97.19 84 ARG A O 1
ATOM 601 N N . GLY A 1 85 ? -1.775 7.019 -4.215 1.00 97.50 85 GLY A N 1
ATOM 602 C CA . GLY A 1 85 ? -0.797 7.394 -5.237 1.00 97.50 85 GLY A CA 1
ATOM 603 C C . GLY A 1 85 ? -0.167 6.188 -5.933 1.00 97.50 85 GLY A C 1
ATOM 604 O O . GLY A 1 85 ? -0.171 6.130 -7.158 1.00 97.50 85 GLY A O 1
ATOM 605 N N . LEU A 1 86 ? 0.290 5.186 -5.176 1.00 97.88 86 LEU A N 1
ATOM 606 C CA . LEU A 1 86 ? 0.885 3.967 -5.735 1.00 97.88 86 LEU A CA 1
ATOM 607 C C . LEU A 1 86 ? -0.100 3.210 -6.629 1.00 97.88 86 LEU A C 1
ATOM 609 O O . LEU A 1 86 ? 0.263 2.753 -7.712 1.00 97.88 86 LEU A O 1
ATOM 613 N N . PHE A 1 87 ? -1.364 3.094 -6.220 1.00 97.31 87 PHE A N 1
ATOM 614 C CA . PHE A 1 87 ? -2.348 2.414 -7.054 1.00 97.31 87 PHE A CA 1
ATOM 615 C C . PHE A 1 87 ? -2.782 3.256 -8.256 1.00 97.31 87 PHE A C 1
ATOM 617 O O . PHE A 1 87 ? -2.864 2.723 -9.359 1.00 97.31 87 PHE A O 1
ATOM 624 N N . SER A 1 88 ? -3.024 4.557 -8.079 1.00 95.69 88 SER A N 1
ATOM 625 C CA . SER A 1 88 ? -3.523 5.414 -9.157 1.00 95.69 88 SER A CA 1
ATOM 626 C C . SER A 1 88 ? -2.468 5.777 -10.195 1.00 95.69 88 SER A C 1
ATOM 628 O O . SER A 1 88 ? -2.801 5.828 -11.371 1.00 95.69 88 SER A O 1
ATOM 630 N N . ALA A 1 89 ? -1.234 6.057 -9.768 1.00 95.19 89 ALA A N 1
ATOM 631 C CA . ALA A 1 89 ? -0.184 6.597 -10.631 1.00 95.19 89 ALA A CA 1
ATOM 632 C C . ALA A 1 89 ? 0.825 5.544 -11.103 1.00 95.19 89 ALA A C 1
ATOM 634 O O . ALA A 1 89 ? 1.528 5.802 -12.067 1.00 95.19 89 ALA A O 1
ATOM 635 N N . ILE A 1 90 ? 0.897 4.377 -10.451 1.00 95.44 90 ILE A N 1
ATOM 636 C CA . ILE A 1 90 ? 1.854 3.323 -10.823 1.00 95.44 90 ILE A CA 1
ATOM 637 C C . ILE A 1 90 ? 1.111 2.063 -11.251 1.00 95.44 90 ILE A C 1
ATOM 639 O O . ILE A 1 90 ? 1.105 1.711 -12.425 1.00 95.44 90 ILE A O 1
ATOM 643 N N . ARG A 1 91 ? 0.418 1.386 -10.326 1.00 95.62 91 ARG A N 1
ATOM 644 C CA . ARG A 1 91 ? -0.225 0.098 -10.638 1.00 95.62 91 ARG A CA 1
ATOM 645 C C . ARG A 1 91 ? -1.228 0.219 -11.782 1.00 95.62 91 ARG A C 1
ATOM 647 O O . ARG A 1 91 ? -1.275 -0.677 -12.616 1.00 95.62 91 ARG A O 1
ATOM 654 N N . ASN A 1 92 ? -2.065 1.259 -11.788 1.00 94.50 92 ASN A N 1
ATOM 655 C CA . ASN A 1 92 ? -3.109 1.411 -12.800 1.00 94.50 92 ASN A CA 1
ATOM 656 C C . ASN A 1 92 ? -2.535 1.628 -14.209 1.00 94.50 92 ASN A C 1
ATOM 658 O O . ASN A 1 92 ? -2.915 0.843 -15.074 1.00 94.50 92 ASN A O 1
ATOM 662 N N . PRO A 1 93 ? -1.603 2.570 -14.453 1.00 94.88 93 PRO A N 1
ATOM 663 C CA . PRO A 1 93 ? -0.913 2.655 -15.742 1.00 94.88 93 PRO A CA 1
ATOM 664 C C . PRO A 1 93 ? -0.270 1.329 -16.157 1.00 94.88 93 PRO A C 1
ATOM 666 O O . PRO A 1 93 ? -0.586 0.814 -17.224 1.00 94.88 93 PRO A O 1
ATOM 669 N N . LEU A 1 94 ? 0.490 0.675 -15.264 1.00 94.31 94 LEU A N 1
ATOM 670 C CA . LEU A 1 94 ? 1.096 -0.636 -15.549 1.00 94.31 94 LEU A CA 1
ATOM 671 C C . LEU A 1 94 ? 0.078 -1.753 -15.841 1.00 94.31 94 LEU A C 1
ATOM 673 O O . LEU A 1 94 ? 0.463 -2.809 -16.329 1.00 94.31 94 LEU A O 1
ATOM 677 N N . ALA A 1 95 ? -1.198 -1.581 -15.494 1.00 91.81 95 ALA A N 1
ATOM 678 C CA . ALA A 1 95 ? -2.251 -2.559 -15.755 1.00 91.81 95 ALA A CA 1
ATOM 679 C C . ALA A 1 95 ? -3.100 -2.235 -16.994 1.00 91.81 95 ALA A C 1
ATOM 681 O O . ALA A 1 95 ? -3.810 -3.121 -17.465 1.00 91.81 95 ALA A O 1
ATOM 682 N N . HIS A 1 96 ? -3.080 -0.989 -17.470 1.00 90.75 96 HIS A N 1
ATOM 683 C CA . HIS A 1 96 ? -3.938 -0.509 -18.557 1.00 90.75 96 HIS A CA 1
ATOM 684 C C . HIS A 1 96 ? -3.166 -0.154 -19.829 1.00 90.75 96 HIS A C 1
ATOM 686 O O . HIS A 1 96 ? -3.753 -0.183 -20.906 1.00 90.75 96 HIS A O 1
ATOM 692 N N . GLU A 1 97 ? -1.879 0.163 -19.711 1.00 90.56 97 GLU A N 1
ATOM 693 C CA . GLU A 1 97 ? -1.018 0.554 -20.823 1.00 90.56 97 GLU A CA 1
ATOM 694 C C . GLU A 1 97 ? 0.061 -0.515 -21.009 1.00 90.56 97 GLU A C 1
ATOM 696 O O . GLU A 1 97 ? 0.950 -0.687 -20.169 1.00 90.56 97 GLU A O 1
ATOM 701 N N . ASP A 1 98 ? -0.058 -1.286 -22.090 1.00 84.00 98 ASP A N 1
ATOM 702 C CA . ASP A 1 98 ? 0.874 -2.369 -22.430 1.00 84.00 98 ASP A CA 1
ATOM 703 C C . ASP A 1 98 ? 2.172 -1.877 -23.076 1.00 84.00 98 ASP A C 1
ATOM 705 O O . ASP A 1 98 ? 3.125 -2.639 -23.160 1.00 84.00 98 ASP A O 1
ATOM 709 N N . GLU A 1 99 ? 2.229 -0.603 -23.468 1.00 88.56 99 GLU A N 1
ATOM 710 C C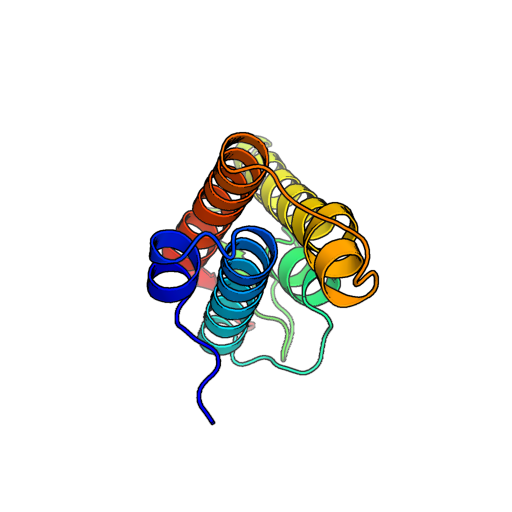A . GLU A 1 99 ? 3.402 0.038 -24.079 1.00 88.56 99 GLU A CA 1
ATOM 711 C C . GLU A 1 99 ? 4.400 0.590 -23.048 1.00 88.56 99 GLU A C 1
ATOM 713 O O . GLU A 1 99 ? 5.486 1.033 -23.419 1.00 88.56 99 GLU A O 1
ATOM 718 N N . ILE A 1 100 ? 4.046 0.591 -21.757 1.00 88.56 100 ILE A N 1
ATOM 719 C CA . ILE A 1 100 ? 4.977 0.998 -20.703 1.00 88.56 100 ILE A CA 1
ATOM 720 C C . ILE A 1 100 ? 6.035 -0.092 -20.555 1.00 88.56 100 ILE A C 1
ATOM 722 O O . ILE A 1 100 ? 5.736 -1.190 -20.098 1.00 88.56 100 ILE A O 1
ATOM 726 N N . GLU A 1 101 ? 7.279 0.236 -20.869 1.00 91.62 101 GLU A N 1
ATOM 727 C CA . GLU A 1 101 ? 8.443 -0.584 -20.546 1.00 91.62 101 GLU A CA 1
ATOM 728 C C . GLU A 1 101 ? 9.131 0.004 -19.315 1.00 91.62 101 GLU A C 1
ATOM 730 O O . GLU A 1 101 ? 9.274 1.222 -19.210 1.00 91.62 101 GLU A O 1
ATOM 735 N N . LEU A 1 102 ? 9.531 -0.851 -18.372 1.00 94.94 102 LEU A N 1
ATOM 736 C CA . LEU A 1 102 ? 10.287 -0.421 -17.196 1.00 94.94 102 LEU A CA 1
ATOM 737 C C . LEU A 1 102 ? 11.715 -0.932 -17.278 1.00 94.94 102 LEU A C 1
ATOM 739 O O . LEU A 1 102 ? 11.948 -2.139 -17.359 1.00 94.94 102 LEU A O 1
ATOM 743 N N . GLU A 1 103 ? 12.656 -0.008 -17.140 1.00 96.62 103 GLU A N 1
ATOM 744 C CA . GLU A 1 103 ? 14.035 -0.342 -16.815 1.00 96.62 103 GLU A CA 1
ATOM 745 C C . GLU A 1 103 ? 14.124 -0.893 -15.382 1.00 96.62 103 GLU A C 1
ATOM 747 O O . GLU A 1 103 ? 13.285 -0.611 -14.516 1.00 96.62 103 GLU A O 1
ATOM 752 N N . GLU A 1 104 ? 15.170 -1.674 -15.106 1.00 97.12 104 GLU A N 1
ATOM 753 C CA . GLU A 1 104 ? 15.349 -2.339 -13.810 1.00 97.12 104 GLU A CA 1
ATOM 754 C C . GLU A 1 104 ? 15.324 -1.347 -12.636 1.00 97.12 104 GLU A C 1
ATOM 756 O O . GLU A 1 104 ? 14.682 -1.589 -11.615 1.00 97.12 104 GLU A O 1
ATOM 761 N N . ASN A 1 105 ? 15.998 -0.203 -12.772 1.00 97.88 105 ASN A N 1
ATOM 762 C CA . ASN A 1 105 ? 16.088 0.806 -11.718 1.00 97.88 105 ASN A CA 1
ATOM 763 C C . ASN A 1 105 ? 14.732 1.459 -11.406 1.00 97.88 105 ASN A C 1
ATOM 765 O O . ASN A 1 105 ? 14.398 1.617 -10.234 1.00 97.88 105 ASN A O 1
ATOM 769 N N . GLU A 1 106 ? 13.932 1.784 -12.422 1.00 97.06 106 GLU A N 1
ATOM 770 C CA . GLU A 1 106 ? 12.591 2.349 -12.227 1.00 97.06 106 GLU A CA 1
ATOM 771 C C . GLU A 1 106 ? 11.667 1.325 -11.550 1.00 97.06 106 GLU A C 1
ATOM 773 O O . GLU A 1 106 ? 10.954 1.628 -10.589 1.00 97.06 106 GLU A O 1
ATOM 778 N N . ALA A 1 107 ? 11.741 0.061 -11.970 1.00 97.00 107 ALA A N 1
ATOM 779 C CA . ALA A 1 107 ? 10.984 -1.000 -11.324 1.00 97.00 107 ALA A CA 1
ATOM 780 C C . ALA A 1 107 ? 11.437 -1.257 -9.875 1.00 97.00 107 ALA A C 1
ATOM 782 O O . ALA A 1 107 ? 10.590 -1.535 -9.020 1.00 97.00 107 ALA A O 1
ATOM 783 N N . LEU A 1 108 ? 12.734 -1.121 -9.562 1.00 97.69 108 LEU A N 1
ATOM 784 C CA . LEU A 1 108 ? 13.235 -1.166 -8.182 1.00 97.69 108 LEU A CA 1
ATOM 785 C C . LEU A 1 108 ? 12.625 -0.050 -7.326 1.00 97.69 108 LEU A C 1
ATOM 787 O O . LEU A 1 108 ? 12.230 -0.312 -6.189 1.00 97.69 108 LEU A O 1
ATOM 791 N N . GLU A 1 109 ? 12.514 1.172 -7.850 1.00 98.19 109 GLU A N 1
ATOM 792 C CA . GLU A 1 109 ? 11.889 2.297 -7.143 1.00 98.19 109 GLU A CA 1
ATOM 793 C C . GLU A 1 109 ? 10.416 2.003 -6.831 1.00 98.19 109 GLU A C 1
ATOM 795 O O . GLU A 1 109 ? 9.961 2.185 -5.694 1.00 98.19 109 GLU A O 1
ATOM 800 N N . TYR A 1 110 ? 9.683 1.455 -7.803 1.00 97.62 110 TYR A N 1
ATOM 801 C CA . TYR A 1 110 ? 8.293 1.041 -7.608 1.00 97.62 110 TYR A CA 1
ATOM 802 C C . TYR A 1 110 ? 8.177 -0.065 -6.561 1.00 97.62 110 TYR A C 1
ATOM 804 O O . TYR A 1 110 ? 7.363 0.042 -5.639 1.00 97.62 110 TYR A O 1
ATOM 812 N N . LEU A 1 111 ? 9.012 -1.104 -6.641 1.00 97.19 111 LEU A N 1
ATOM 813 C CA . LEU A 1 111 ? 9.035 -2.182 -5.652 1.00 97.19 111 LEU A CA 1
ATOM 814 C C . LEU A 1 111 ? 9.392 -1.675 -4.254 1.00 97.19 111 LEU A C 1
ATOM 816 O O . LEU A 1 111 ? 8.789 -2.122 -3.276 1.00 97.19 111 LEU A O 1
ATOM 820 N N . ALA A 1 112 ? 10.325 -0.731 -4.133 1.00 97.88 112 ALA A N 1
ATOM 821 C CA . ALA A 1 112 ? 10.682 -0.124 -2.857 1.00 97.88 112 ALA A CA 1
ATOM 822 C C . ALA A 1 112 ? 9.492 0.633 -2.251 1.00 97.88 112 ALA A C 1
ATOM 824 O O . ALA A 1 112 ? 9.168 0.446 -1.074 1.00 97.88 112 ALA A O 1
ATOM 825 N N . ALA A 1 113 ? 8.781 1.422 -3.058 1.00 98.12 113 ALA A N 1
ATOM 826 C CA . ALA A 1 113 ? 7.605 2.154 -2.607 1.00 98.12 113 ALA A CA 1
ATOM 827 C C . ALA A 1 113 ? 6.455 1.210 -2.205 1.00 98.12 113 ALA A C 1
ATOM 829 O O . ALA A 1 113 ? 5.860 1.360 -1.133 1.00 98.12 113 ALA A O 1
ATOM 830 N N . PHE A 1 114 ? 6.201 0.164 -2.996 1.00 97.50 114 PHE A N 1
ATOM 831 C CA . PHE A 1 114 ? 5.251 -0.894 -2.651 1.00 97.50 114 PHE A CA 1
ATOM 832 C C . PHE A 1 114 ? 5.659 -1.660 -1.384 1.00 97.50 114 PHE A C 1
ATOM 834 O O . PHE A 1 114 ? 4.801 -1.990 -0.567 1.00 97.50 114 PHE A O 1
ATOM 841 N N . SER A 1 115 ? 6.953 -1.877 -1.154 1.00 97.56 115 SER A N 1
ATOM 842 C CA . SER A 1 115 ? 7.462 -2.549 0.050 1.00 97.56 115 SER A CA 1
ATOM 843 C C . SER A 1 115 ? 7.204 -1.744 1.328 1.00 97.56 115 SER A C 1
ATOM 845 O O . SER A 1 115 ? 6.935 -2.326 2.384 1.00 97.56 115 SER A O 1
ATOM 847 N N . ILE A 1 116 ? 7.223 -0.407 1.253 1.00 98.31 116 ILE A N 1
ATOM 848 C CA . ILE A 1 116 ? 6.811 0.457 2.372 1.00 98.31 116 ILE A CA 1
ATOM 849 C C . ILE A 1 116 ? 5.346 0.187 2.729 1.00 98.31 116 ILE A C 1
ATOM 851 O O . ILE A 1 116 ? 5.041 -0.073 3.896 1.00 98.31 116 ILE A O 1
ATOM 855 N N . LEU A 1 117 ? 4.462 0.192 1.727 1.00 98.12 117 LEU A N 1
ATOM 856 C CA . LEU A 1 117 ? 3.034 -0.052 1.917 1.00 98.12 117 LEU A CA 1
ATOM 857 C C . LEU A 1 117 ? 2.751 -1.471 2.428 1.00 98.12 117 LEU A C 1
ATOM 859 O O . LEU A 1 117 ? 1.980 -1.631 3.373 1.00 98.12 117 LEU A O 1
ATOM 863 N N . ALA A 1 118 ? 3.408 -2.485 1.861 1.00 97.94 118 ALA A N 1
ATOM 864 C CA . ALA A 1 118 ? 3.294 -3.877 2.292 1.00 97.94 118 ALA A CA 1
ATOM 865 C C . ALA A 1 118 ? 3.600 -4.025 3.788 1.00 97.94 118 ALA A C 1
ATOM 867 O O . ALA A 1 118 ? 2.833 -4.629 4.537 1.00 97.94 118 ALA A O 1
ATOM 868 N N . ARG A 1 119 ? 4.690 -3.399 4.248 1.00 98.31 119 ARG A N 1
ATOM 869 C CA . ARG A 1 119 ? 5.095 -3.406 5.657 1.00 98.31 119 ARG A CA 1
ATOM 870 C C . ARG A 1 119 ? 4.093 -2.685 6.560 1.00 98.31 119 ARG A C 1
ATOM 872 O O . ARG A 1 119 ? 3.893 -3.107 7.695 1.00 98.31 119 ARG A O 1
ATOM 879 N N . TRP A 1 120 ? 3.479 -1.599 6.096 1.00 98.50 120 TRP A N 1
ATOM 880 C CA . TRP A 1 120 ? 2.433 -0.903 6.849 1.00 98.50 120 TRP A CA 1
ATOM 881 C C . TRP A 1 120 ? 1.159 -1.734 6.964 1.00 98.50 120 TRP A C 1
ATOM 883 O O . TRP A 1 120 ? 0.641 -1.884 8.068 1.00 98.50 120 TRP A O 1
ATOM 893 N N . VAL A 1 121 ? 0.699 -2.336 5.865 1.00 98.38 121 VAL A N 1
ATOM 894 C CA . VAL A 1 121 ? -0.436 -3.270 5.885 1.00 98.38 121 VAL A CA 1
ATOM 895 C C . VAL A 1 121 ? -0.145 -4.437 6.825 1.00 98.38 121 VAL A C 1
ATOM 897 O O . VAL A 1 121 ? -0.992 -4.770 7.647 1.00 98.38 121 VAL A O 1
ATOM 900 N N . ASP A 1 122 ? 1.052 -5.021 6.763 1.00 98.31 122 ASP A N 1
ATOM 901 C CA . ASP A 1 122 ? 1.462 -6.145 7.609 1.00 98.31 122 ASP A CA 1
ATOM 902 C C . ASP A 1 122 ? 1.482 -5.801 9.105 1.00 98.31 122 ASP A C 1
ATOM 904 O O . ASP A 1 122 ? 0.902 -6.520 9.917 1.00 98.31 122 ASP A O 1
ATOM 908 N N . LYS A 1 123 ? 2.076 -4.662 9.475 1.00 97.56 123 LYS A N 1
ATOM 909 C CA . LYS A 1 123 ? 2.245 -4.273 10.882 1.00 97.56 123 LYS A CA 1
ATOM 910 C C . LYS A 1 123 ? 1.014 -3.643 11.520 1.00 97.56 123 LYS A C 1
ATOM 912 O O . LYS A 1 123 ? 0.933 -3.615 12.743 1.00 97.56 123 LYS A O 1
ATOM 917 N N . ALA A 1 124 ? 0.085 -3.114 10.727 1.00 98.25 124 ALA A N 1
ATOM 918 C CA . ALA A 1 124 ? -1.079 -2.431 11.268 1.00 98.25 124 ALA A CA 1
ATOM 919 C C . ALA A 1 124 ? -1.976 -3.372 12.089 1.00 98.25 124 ALA A C 1
ATOM 921 O O . ALA A 1 124 ? -2.235 -4.508 11.686 1.00 98.25 124 ALA A O 1
ATOM 922 N N . THR A 1 125 ? -2.511 -2.885 13.202 1.00 98.06 125 THR A N 1
ATOM 923 C CA . THR A 1 125 ? -3.570 -3.586 13.938 1.00 98.06 125 THR A CA 1
ATOM 924 C C . THR A 1 125 ? -4.904 -3.356 13.238 1.00 98.06 125 THR A C 1
ATOM 926 O O . THR A 1 125 ? -5.178 -2.246 12.785 1.00 98.06 125 THR A O 1
ATOM 929 N N . VAL A 1 126 ? -5.732 -4.397 13.137 1.00 98.25 126 VAL A N 1
ATOM 930 C CA . VAL A 1 126 ? -7.093 -4.267 12.604 1.00 98.25 126 VAL A CA 1
ATOM 931 C C . VAL A 1 126 ? -8.028 -3.836 13.728 1.00 98.25 126 VAL A C 1
ATOM 933 O O . VAL A 1 126 ? -8.138 -4.528 14.737 1.00 98.25 126 VAL A O 1
ATOM 936 N N . GLU A 1 127 ? -8.706 -2.710 13.543 1.00 97.75 127 GLU A N 1
ATOM 937 C CA . GLU A 1 127 ? -9.758 -2.219 14.434 1.00 97.75 127 GLU A CA 1
ATOM 938 C C . GLU A 1 127 ? -11.121 -2.380 13.746 1.00 97.75 127 GLU A C 1
ATOM 940 O O . GLU A 1 127 ? -11.296 -1.955 12.602 1.00 97.75 127 GLU A O 1
ATOM 945 N N . ILE A 1 128 ? -12.079 -3.008 14.424 1.00 97.00 128 ILE A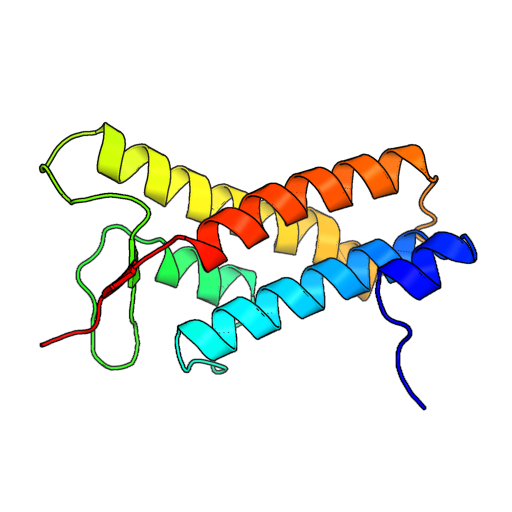 N 1
ATOM 946 C CA . ILE A 1 128 ? -13.443 -3.254 13.930 1.00 97.00 128 ILE A CA 1
ATOM 947 C C . ILE A 1 128 ? -14.450 -2.449 14.753 1.00 97.00 128 ILE A C 1
ATOM 949 O O . ILE A 1 128 ? -14.158 -2.073 15.885 1.00 97.00 128 ILE A O 1
ATOM 953 N N . SER A 1 129 ? -15.635 -2.185 14.196 1.00 93.62 129 SER A N 1
ATOM 954 C CA . SER A 1 129 ? -16.726 -1.593 14.972 1.00 93.62 129 SER A CA 1
ATOM 955 C C . SER A 1 129 ? -17.173 -2.586 16.039 1.00 93.62 129 SER A C 1
ATOM 957 O O . SER A 1 129 ? -17.451 -3.740 15.698 1.00 93.62 129 SER A O 1
ATOM 959 N N . THR A 1 130 ? -17.230 -2.135 17.289 1.00 76.69 130 THR A N 1
ATOM 960 C CA . THR A 1 130 ? -17.788 -2.895 18.413 1.00 76.69 130 THR A CA 1
ATOM 961 C C . THR A 1 130 ? -19.268 -3.199 18.211 1.00 76.69 130 THR A C 1
ATOM 963 O O . THR A 1 130 ? -19.971 -2.342 17.624 1.00 76.69 130 THR A O 1
#

Secondary structure (DSSP, 8-state):
-PPPPHHHHHHTT-HHHHHHHHHHHHHHHHHHHHT--SS-HHHHHHHHT-SSPPBTTB-EEESS---SSHHHHHHHHHHHHHHHHIIIIIIHHHHH-TT----HHHHHHHHHHHHHHHHHHHHPEEE---